Protein AF-A0A0F9P829-F1 (afdb_monomer)

pLDDT: mean 70.73, std 17.21, range [43.25, 95.19]

Organism: NCBI:txid412755

Solvent-accessible surface area (backbone atoms only — not comparable to full-atom values): 8253 Å² total; per-residue (Å²): 113,81,84,76,52,71,67,59,42,46,52,49,32,62,75,66,71,47,85,61,56,57,68,62,53,50,50,56,29,62,72,26,87,63,61,45,36,56,95,87,38,72,56,77,49,68,72,59,50,51,50,52,48,27,55,50,34,58,74,67,60,76,56,36,52,8,77,86,79,63,42,79,18,83,51,86,52,62,50,100,85,63,55,72,53,33,29,20,81,93,62,53,82,74,76,76,76,82,68,53,74,79,57,53,73,75,68,60,71,95,77,73,80,67,75,70,60,56,60,57,55,52,52,51,50,54,56,49,63,64,71,77,111

Sequence (133 aa):
MQPPTLDQLEAYIKLRNLSVNPRKFLMHYEDSEPPWTNNGKPVKNWKLTAQSWHYNNMSRADTHICSMCKNYGVYVYKDATGQAYWRCVDHKLKHKTFVSKETADKALPKTIKLHKVNKNNERNRQLNALKEK

Foldseek 3Di:
DDDDDLVRQVVLCVVVVALDDSVVLQCVQCPDVVHCDDPNHHDPDVSVVSVVVRVCCVVVVVFAQAPPPRRTADDWDADPVRDTGTHHPVPPPDPPPPDDPVRVVVPDDPPPPPPPVVVVVVVVVVVVVVVVD

Nearest PDB structures (foldseek):
  8s9u-assembly1_C  TM=4.232E-01  e=1.406E+00  Synechocystis sp. PCC 6803
  7o4l-assembly1_4  TM=3.544E-01  e=8.075E+00  Saccharomyces cerevisiae S288C
  8byq-assembly1_X  TM=1.704E-01  e=5.395E+00  Homo sapiens

Structure (mmCIF, N/CA/C/O backbone):
data_AF-A0A0F9P829-F1
#
_entry.id   AF-A0A0F9P829-F1
#
loop_
_atom_site.group_PDB
_atom_site.id
_atom_site.type_symbol
_atom_site.label_atom_id
_atom_site.label_alt_id
_atom_site.label_comp_id
_atom_site.label_asym_id
_atom_site.label_entity_id
_atom_site.label_seq_id
_atom_site.pdbx_PDB_ins_code
_atom_site.Cartn_x
_atom_site.Cartn_y
_atom_site.Cartn_z
_atom_site.occupancy
_atom_site.B_iso_or_equiv
_atom_site.auth_seq_id
_atom_site.auth_comp_id
_atom_site.auth_asym_id
_atom_site.auth_atom_id
_atom_site.pdbx_PDB_model_num
ATOM 1 N N . MET A 1 1 ? -13.684 -1.826 14.203 1.00 81.50 1 MET A N 1
ATOM 2 C CA . MET A 1 1 ? -13.514 -2.142 12.767 1.00 81.50 1 MET A CA 1
ATOM 3 C C . MET A 1 1 ? -13.059 -3.588 12.686 1.00 81.50 1 MET A C 1
ATOM 5 O O . MET A 1 1 ? -12.268 -3.970 13.535 1.00 81.50 1 MET A O 1
ATOM 9 N N . GLN A 1 2 ? -13.593 -4.382 11.754 1.00 86.62 2 GLN A N 1
ATOM 10 C CA . GLN A 1 2 ? -13.181 -5.778 11.579 1.00 86.62 2 GLN A CA 1
ATOM 11 C C . GLN A 1 2 ? -12.079 -5.873 10.508 1.00 86.62 2 GLN A C 1
ATOM 13 O O . GLN A 1 2 ? -12.305 -5.381 9.394 1.00 86.62 2 GLN A O 1
ATOM 18 N N . PRO A 1 3 ? -10.922 -6.484 10.823 1.00 90.62 3 PRO A N 1
ATOM 19 C CA . PRO A 1 3 ? -9.891 -6.812 9.841 1.00 90.62 3 PRO A CA 1
ATOM 20 C C . PRO A 1 3 ? -10.468 -7.569 8.630 1.00 90.62 3 PRO A C 1
ATOM 22 O O . PRO A 1 3 ? -11.313 -8.446 8.821 1.00 90.62 3 PRO A O 1
ATOM 25 N N . PRO A 1 4 ? -10.057 -7.251 7.390 1.00 94.38 4 PRO A N 1
ATOM 26 C CA . PRO A 1 4 ? -10.418 -8.041 6.225 1.00 94.38 4 PRO A CA 1
ATOM 27 C C . PRO A 1 4 ? -9.720 -9.398 6.241 1.00 94.38 4 PRO A C 1
ATOM 29 O O . PRO A 1 4 ? -8.588 -9.521 6.704 1.00 94.38 4 PRO A O 1
ATOM 32 N N . THR A 1 5 ? -10.355 -10.397 5.637 1.00 94.75 5 THR A N 1
ATOM 33 C CA . THR A 1 5 ? -9.645 -11.620 5.245 1.00 94.75 5 THR A CA 1
ATOM 34 C C . THR A 1 5 ? -8.782 -11.373 4.006 1.00 94.75 5 THR A C 1
ATOM 36 O O . THR A 1 5 ? -8.988 -10.402 3.268 1.00 94.75 5 THR A O 1
ATOM 39 N N . LEU A 1 6 ? -7.834 -12.278 3.741 1.00 93.50 6 LEU A N 1
ATOM 40 C CA . LEU A 1 6 ? -7.008 -12.231 2.532 1.00 93.50 6 LEU A CA 1
ATOM 41 C C . LEU A 1 6 ? -7.869 -12.173 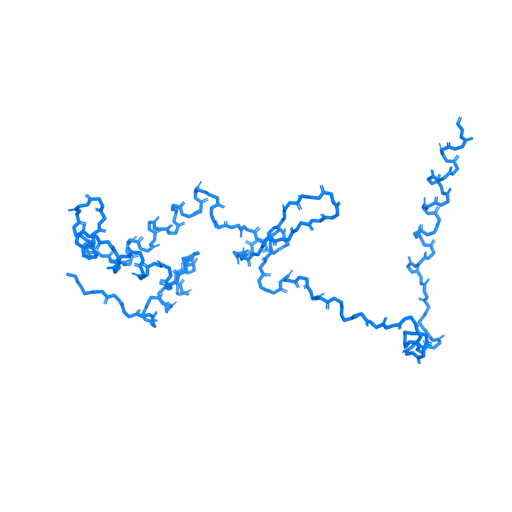1.261 1.00 93.50 6 LEU A C 1
ATOM 43 O O . LEU A 1 6 ? -7.667 -11.284 0.437 1.00 93.50 6 LEU A O 1
ATOM 47 N N . ASP A 1 7 ? -8.886 -13.031 1.161 1.00 93.31 7 ASP A N 1
ATOM 48 C CA . ASP A 1 7 ? -9.785 -13.093 0.002 1.00 93.31 7 ASP A CA 1
ATOM 49 C C . ASP A 1 7 ? -10.579 -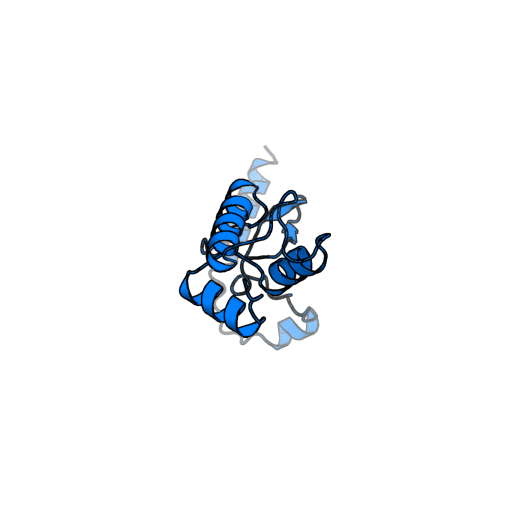11.792 -0.192 1.00 93.31 7 ASP A C 1
ATOM 51 O O . ASP A 1 7 ? -10.727 -11.294 -1.311 1.00 93.31 7 ASP A O 1
ATOM 55 N N . GLN A 1 8 ? -11.072 -11.196 0.901 1.00 93.50 8 GLN A N 1
ATOM 56 C CA . GLN A 1 8 ? -11.794 -9.921 0.851 1.00 93.50 8 GLN A CA 1
ATOM 57 C C . GLN A 1 8 ? -10.891 -8.782 0.374 1.00 93.50 8 GLN A C 1
ATOM 59 O O . GLN A 1 8 ? -11.326 -7.918 -0.397 1.00 93.50 8 GLN A O 1
ATOM 64 N N . LEU A 1 9 ? -9.641 -8.773 0.835 1.00 93.50 9 LEU A N 1
ATOM 65 C CA . LEU A 1 9 ? -8.660 -7.775 0.444 1.00 93.50 9 LEU A CA 1
ATOM 66 C C . LEU A 1 9 ? -8.239 -7.956 -1.022 1.00 93.50 9 LEU A C 1
ATOM 68 O O . LEU A 1 9 ? -8.206 -6.973 -1.760 1.00 93.50 9 LEU A O 1
ATOM 72 N N . GLU A 1 10 ? -7.999 -9.190 -1.468 1.00 88.75 10 GLU A N 1
ATOM 73 C CA . GLU A 1 10 ? -7.689 -9.531 -2.863 1.00 88.75 10 GLU A CA 1
ATOM 74 C C . GLU A 1 10 ? -8.810 -9.114 -3.819 1.00 88.75 10 GLU A C 1
ATOM 76 O O . GLU A 1 10 ? -8.560 -8.419 -4.812 1.00 88.75 10 GLU A O 1
ATOM 81 N N . ALA A 1 11 ? -10.057 -9.461 -3.489 1.00 88.50 11 ALA A N 1
ATOM 82 C CA . ALA A 1 11 ? -11.223 -9.066 -4.271 1.00 88.50 11 ALA A CA 1
ATOM 83 C C . ALA A 1 11 ? -11.353 -7.539 -4.357 1.00 88.50 11 ALA A C 1
ATOM 85 O O . ALA A 1 11 ? -11.602 -6.994 -5.435 1.00 88.50 11 ALA A O 1
ATOM 86 N N . TYR A 1 12 ? -11.141 -6.830 -3.245 1.00 91.38 12 TYR A N 1
ATOM 87 C CA . TYR A 1 12 ? -11.223 -5.372 -3.211 1.00 91.38 12 TYR A CA 1
ATOM 88 C C . TYR A 1 12 ? -10.101 -4.694 -4.009 1.00 91.38 12 TYR A C 1
ATOM 90 O O . TYR A 1 12 ? -10.371 -3.761 -4.769 1.00 91.38 12 TYR A O 1
ATOM 98 N N . ILE A 1 13 ? -8.863 -5.177 -3.878 1.00 85.69 13 ILE A N 1
ATOM 99 C CA . ILE A 1 13 ? -7.700 -4.684 -4.627 1.00 85.69 13 ILE A CA 1
ATOM 100 C C . ILE A 1 13 ? -7.925 -4.859 -6.128 1.00 85.69 13 ILE A C 1
ATOM 102 O O . ILE A 1 13 ? -7.721 -3.907 -6.881 1.00 85.69 13 ILE A O 1
ATOM 106 N N . LYS A 1 14 ? -8.414 -6.030 -6.557 1.00 82.12 14 LYS A N 1
ATOM 107 C CA . LYS A 1 14 ? -8.734 -6.301 -7.964 1.00 82.12 14 LYS A CA 1
ATOM 108 C C . LYS A 1 14 ? -9.871 -5.414 -8.470 1.00 82.12 14 LYS A C 1
ATOM 110 O O . LYS A 1 14 ? -9.739 -4.808 -9.528 1.00 82.12 14 LYS A O 1
ATOM 115 N N . LEU A 1 15 ? -10.957 -5.290 -7.703 1.00 83.81 15 LEU A N 1
ATOM 116 C CA . LEU A 1 15 ? -12.117 -4.462 -8.054 1.00 83.81 15 LEU A CA 1
ATOM 117 C C . LEU A 1 15 ? -11.746 -2.984 -8.236 1.00 83.81 15 LEU A C 1
ATOM 119 O O . LEU A 1 15 ? -12.299 -2.305 -9.096 1.00 83.81 15 LEU A O 1
ATOM 123 N N . ARG A 1 16 ? -10.839 -2.473 -7.399 1.00 79.88 16 ARG A N 1
ATOM 124 C CA . ARG A 1 16 ? -10.405 -1.069 -7.406 1.00 79.88 16 ARG A CA 1
ATOM 125 C C . ARG A 1 16 ? -9.108 -0.828 -8.180 1.00 79.88 16 ARG A C 1
ATOM 127 O O . ARG A 1 16 ? -8.635 0.303 -8.187 1.00 79.88 16 ARG A O 1
ATOM 134 N N . ASN A 1 17 ? -8.557 -1.863 -8.816 1.00 80.12 17 ASN A N 1
ATOM 135 C CA . ASN A 1 17 ? -7.289 -1.832 -9.544 1.00 80.12 17 ASN A CA 1
ATOM 136 C C . ASN A 1 17 ? -6.134 -1.200 -8.734 1.00 80.12 17 ASN A C 1
ATOM 138 O O . ASN A 1 17 ? -5.396 -0.349 -9.229 1.00 80.12 17 ASN A O 1
ATOM 142 N N . LEU A 1 18 ? -6.005 -1.583 -7.461 1.00 81.00 18 LEU A N 1
ATOM 143 C CA . LEU A 1 18 ? -4.976 -1.045 -6.568 1.00 81.00 18 LEU A CA 1
ATOM 144 C C . LEU A 1 18 ? -3.651 -1.799 -6.746 1.00 81.00 18 LEU A C 1
ATOM 146 O O . LEU A 1 18 ? -3.625 -3.012 -6.923 1.00 81.00 18 LEU A O 1
ATOM 150 N N . SER A 1 19 ? -2.527 -1.097 -6.602 1.00 78.75 19 SER A N 1
ATOM 151 C CA . SER A 1 19 ? -1.173 -1.678 -6.674 1.00 78.75 19 SER A CA 1
ATOM 152 C C . SER A 1 19 ? -0.674 -2.281 -5.345 1.00 78.75 19 SER A C 1
ATOM 154 O O . SER A 1 19 ? 0.528 -2.421 -5.113 1.00 78.75 19 SER A O 1
ATOM 156 N N . VAL A 1 20 ? -1.590 -2.615 -4.434 1.00 83.00 20 VAL A N 1
ATOM 157 C CA . VAL A 1 20 ? -1.276 -3.107 -3.084 1.00 83.00 20 VAL A CA 1
ATOM 158 C C . VAL A 1 20 ? -1.023 -4.613 -3.120 1.00 83.00 20 VAL A C 1
ATOM 160 O O . VAL A 1 20 ? -1.786 -5.361 -3.723 1.00 83.00 20 VAL A O 1
ATOM 163 N N . ASN A 1 21 ? 0.029 -5.080 -2.441 1.00 85.12 21 ASN A N 1
ATOM 164 C CA . ASN A 1 21 ? 0.202 -6.508 -2.179 1.00 85.12 21 ASN A CA 1
ATOM 165 C C . ASN A 1 21 ? -0.631 -6.890 -0.936 1.00 85.12 21 ASN A C 1
ATOM 167 O O . ASN A 1 21 ? -0.324 -6.395 0.151 1.00 85.12 21 ASN A O 1
ATOM 171 N N . PRO A 1 22 ? -1.648 -7.761 -1.067 1.00 86.81 22 PRO A N 1
ATOM 172 C CA . PRO A 1 22 ? -2.600 -8.053 0.006 1.00 86.81 22 PRO A CA 1
ATOM 173 C C . PRO A 1 22 ? -1.934 -8.687 1.233 1.00 86.81 22 PRO A C 1
ATOM 175 O O . PRO A 1 22 ? -2.219 -8.291 2.359 1.00 86.81 22 PRO A O 1
ATOM 178 N N . ARG A 1 23 ? -0.985 -9.609 1.026 1.00 88.44 23 ARG A N 1
ATOM 179 C CA . ARG A 1 23 ? -0.258 -10.273 2.120 1.00 88.44 23 ARG A CA 1
ATOM 180 C C . ARG A 1 23 ? 0.615 -9.293 2.893 1.00 88.44 23 ARG A C 1
ATOM 182 O O . ARG A 1 23 ? 0.585 -9.291 4.114 1.00 88.44 23 ARG A O 1
ATOM 189 N N . LYS A 1 24 ? 1.359 -8.433 2.185 1.00 88.12 24 LYS A N 1
ATOM 190 C CA . LYS A 1 24 ? 2.194 -7.405 2.832 1.00 88.12 24 LYS A CA 1
ATOM 191 C C . LYS A 1 24 ? 1.356 -6.393 3.607 1.00 88.12 24 LYS A C 1
ATOM 193 O O . LYS A 1 24 ? 1.773 -5.960 4.671 1.00 88.12 24 LYS A O 1
ATOM 198 N N . PHE A 1 25 ? 0.202 -6.015 3.060 1.00 91.94 25 PHE A N 1
ATOM 199 C CA . PHE A 1 25 ? -0.713 -5.092 3.719 1.00 91.94 25 PHE A CA 1
ATOM 200 C C . PHE A 1 25 ? -1.261 -5.684 5.022 1.00 91.94 25 PHE A C 1
ATOM 202 O O . PHE A 1 25 ? -1.205 -5.010 6.044 1.00 91.94 25 PHE A O 1
ATOM 209 N N . LEU A 1 26 ? -1.754 -6.929 4.996 1.00 93.81 26 LEU A N 1
ATOM 210 C CA . LEU A 1 26 ? -2.256 -7.607 6.197 1.00 93.81 26 LEU A CA 1
ATOM 211 C C . LEU A 1 26 ? -1.168 -7.736 7.256 1.00 93.81 26 LEU A C 1
ATOM 213 O O . LEU A 1 26 ? -1.340 -7.215 8.350 1.00 93.81 26 LEU A O 1
ATOM 217 N N . MET A 1 27 ? -0.024 -8.311 6.881 1.00 91.94 27 MET A N 1
ATOM 218 C CA . MET A 1 27 ? 1.104 -8.523 7.786 1.00 91.94 27 MET A CA 1
ATOM 219 C C . MET A 1 27 ? 1.558 -7.213 8.444 1.00 91.94 27 MET A C 1
ATOM 221 O O . MET A 1 27 ? 1.737 -7.164 9.648 1.00 91.94 27 MET A O 1
ATOM 225 N N . HIS A 1 28 ? 1.638 -6.105 7.696 1.00 92.38 28 HIS A N 1
ATOM 226 C CA . HIS A 1 28 ? 2.012 -4.808 8.269 1.00 92.38 28 HIS A CA 1
ATOM 227 C C . HIS A 1 28 ? 1.066 -4.319 9.377 1.00 92.38 28 HIS A C 1
ATOM 229 O O . HIS A 1 28 ? 1.525 -3.724 10.349 1.00 92.38 28 HIS A O 1
ATOM 235 N N . TYR A 1 29 ? -0.246 -4.509 9.216 1.00 93.00 29 TYR A N 1
ATOM 236 C CA . TYR A 1 29 ? -1.226 -4.080 10.218 1.00 93.00 29 TYR A CA 1
ATOM 237 C C . TYR A 1 29 ? -1.445 -5.124 11.315 1.00 93.00 29 TYR A C 1
ATOM 239 O O . TYR A 1 29 ? -1.850 -4.763 12.416 1.00 93.00 29 TYR A O 1
ATOM 247 N N . GLU A 1 30 ? -1.170 -6.397 11.057 1.00 94.31 30 GLU A N 1
ATOM 248 C CA . GLU A 1 30 ? -1.147 -7.439 12.088 1.00 94.31 30 GLU A CA 1
ATOM 249 C C . GLU A 1 30 ? 0.067 -7.275 13.011 1.00 94.31 30 GLU A C 1
ATOM 251 O O . GLU A 1 30 ? -0.094 -7.365 14.224 1.00 94.31 30 GLU A O 1
ATOM 256 N N . ASP A 1 31 ? 1.228 -6.919 12.452 1.00 93.31 31 ASP A N 1
ATOM 257 C CA . ASP A 1 31 ? 2.487 -6.714 13.183 1.00 93.31 31 ASP A CA 1
ATOM 258 C C . ASP A 1 31 ? 2.598 -5.325 13.850 1.00 93.31 31 ASP A C 1
ATOM 260 O O . ASP A 1 31 ? 3.565 -5.046 14.559 1.00 93.31 31 ASP A O 1
ATOM 264 N N . SER A 1 32 ? 1.650 -4.411 13.606 1.00 90.25 32 SER A N 1
ATOM 265 C CA . SER A 1 32 ? 1.635 -3.101 14.276 1.00 90.25 32 SER A CA 1
ATOM 266 C C . SER A 1 32 ? 1.309 -3.246 15.768 1.00 90.25 32 SER A C 1
ATOM 268 O O . SER A 1 32 ? 0.505 -4.094 16.132 1.00 90.25 32 SER A O 1
ATOM 270 N N . GLU A 1 33 ? 1.871 -2.386 16.624 1.00 89.38 33 GLU A N 1
ATOM 271 C CA . GLU A 1 33 ? 1.606 -2.393 18.069 1.00 89.38 33 GLU A CA 1
ATOM 272 C C . GLU A 1 33 ? 0.884 -1.096 18.496 1.00 89.38 33 GLU A C 1
ATOM 274 O O . GLU A 1 33 ? 1.487 -0.016 18.439 1.00 89.38 33 GLU A O 1
ATOM 279 N N . PRO A 1 34 ? -0.394 -1.157 18.923 1.00 89.94 34 PRO A N 1
ATOM 280 C CA . PRO A 1 34 ? -1.266 -2.336 18.928 1.00 89.94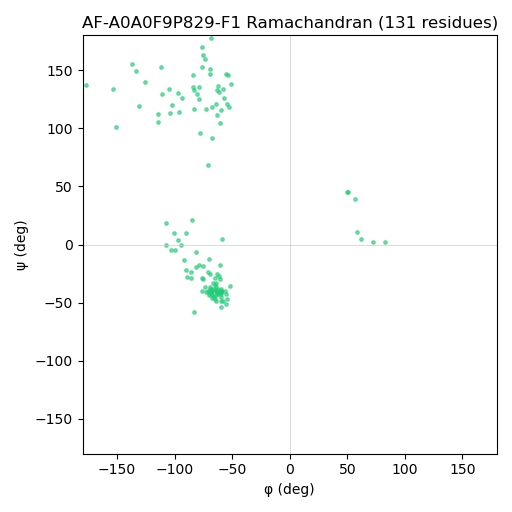 34 PRO A CA 1
ATOM 281 C C . PRO A 1 34 ? -1.757 -2.703 17.509 1.00 89.94 34 PRO A C 1
ATOM 283 O O . PRO A 1 34 ? -1.769 -1.830 16.632 1.00 89.94 34 PRO A O 1
ATOM 286 N N . PRO A 1 35 ? -2.210 -3.949 17.264 1.00 93.12 35 PRO A N 1
ATOM 287 C CA . PRO A 1 35 ? -2.630 -4.387 15.935 1.00 93.12 35 PRO A CA 1
ATOM 288 C C . PRO A 1 35 ? -3.702 -3.494 15.322 1.00 93.12 35 PRO A C 1
ATOM 290 O O . PRO A 1 35 ? -4.574 -2.952 16.008 1.00 93.12 35 PRO A O 1
ATOM 293 N N . TRP A 1 36 ? -3.659 -3.365 14.000 1.00 93.12 36 TRP A N 1
ATOM 294 C CA . TRP A 1 36 ? -4.555 -2.515 13.225 1.00 93.12 36 TRP A CA 1
ATOM 295 C C . TRP A 1 36 ? -4.531 -1.051 13.669 1.00 93.12 36 TRP A C 1
ATOM 297 O O . TRP A 1 36 ? -5.561 -0.362 13.652 1.00 93.12 36 TRP A O 1
ATOM 307 N N . THR A 1 37 ? -3.343 -0.544 14.006 1.00 91.81 37 THR A N 1
ATOM 308 C CA . THR A 1 37 ? -3.115 0.888 14.208 1.00 91.81 37 THR A CA 1
ATOM 309 C C . THR A 1 37 ? -2.212 1.492 13.143 1.00 91.81 37 THR A C 1
ATOM 311 O O . THR A 1 37 ? -1.396 0.838 12.503 1.00 91.81 37 THR A O 1
ATOM 314 N N . ASN A 1 38 ? -2.399 2.788 12.916 1.00 86.44 38 ASN A N 1
ATOM 315 C CA . ASN A 1 38 ? -1.537 3.609 12.082 1.00 86.44 38 ASN A CA 1
ATOM 316 C C . ASN A 1 38 ? -1.184 4.873 12.869 1.00 86.44 38 ASN A C 1
ATOM 318 O O . ASN A 1 38 ? -2.083 5.628 13.248 1.00 86.44 38 ASN A O 1
ATOM 3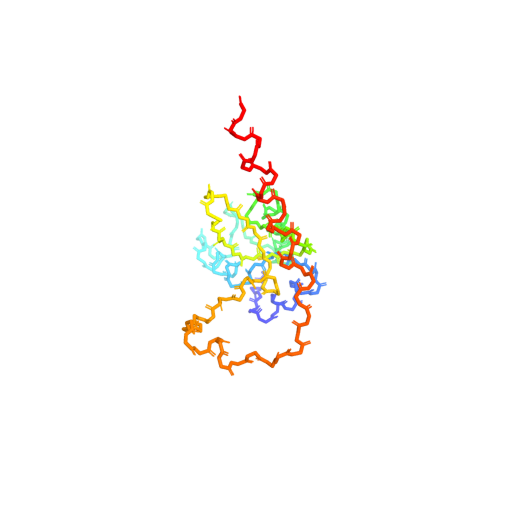22 N N . ASN A 1 39 ? 0.106 5.098 13.132 1.00 86.06 39 ASN A N 1
ATOM 323 C CA . ASN A 1 39 ? 0.601 6.220 13.941 1.00 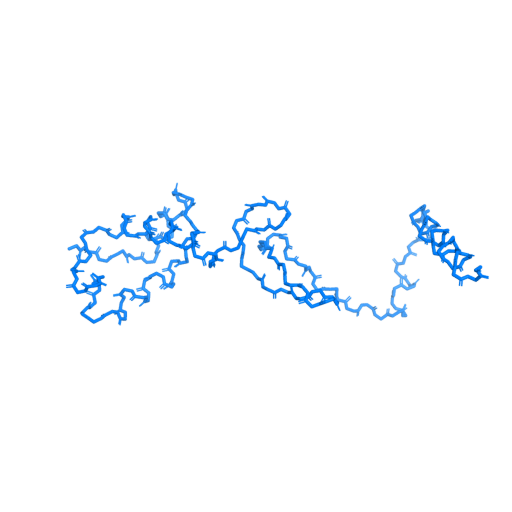86.06 39 ASN A CA 1
ATOM 324 C C . ASN A 1 39 ? -0.123 6.343 15.297 1.00 86.06 39 ASN A C 1
ATOM 326 O O . ASN A 1 39 ? -0.585 7.422 15.673 1.00 86.06 39 ASN A O 1
ATOM 330 N N . GLY A 1 40 ? -0.308 5.214 15.988 1.00 87.19 40 GLY A N 1
ATOM 331 C CA . GLY A 1 40 ? -0.993 5.149 17.284 1.00 87.19 40 GLY A CA 1
ATOM 332 C C . GLY A 1 40 ? -2.513 5.350 17.230 1.00 87.19 40 GLY A C 1
ATOM 333 O O . GLY A 1 40 ? -3.166 5.347 18.270 1.00 87.19 40 GLY A O 1
ATOM 334 N N . LYS A 1 41 ? -3.111 5.519 16.041 1.00 91.00 41 LYS A N 1
ATOM 335 C CA . LYS A 1 41 ? -4.566 5.639 15.873 1.00 91.00 41 LYS A CA 1
ATOM 336 C C . LYS A 1 41 ? -5.156 4.342 15.310 1.00 91.00 41 LYS A C 1
ATOM 338 O O . LYS A 1 41 ? -4.643 3.846 14.306 1.00 91.00 41 LYS A O 1
ATOM 343 N N . PRO A 1 42 ? -6.264 3.825 15.873 1.00 92.81 42 PRO A N 1
ATOM 344 C CA . PRO A 1 42 ? -6.957 2.666 15.319 1.00 92.81 42 PRO A CA 1
ATOM 345 C C . PRO A 1 42 ? -7.406 2.905 13.882 1.00 92.81 42 PRO A C 1
ATOM 347 O O . PRO A 1 42 ? -8.012 3.937 13.559 1.00 92.81 42 PRO A O 1
ATOM 350 N N . VAL A 1 43 ? -7.152 1.929 13.015 1.00 94.19 43 VAL A N 1
ATOM 351 C CA . VAL A 1 43 ? -7.643 1.965 11.643 1.00 94.19 43 VAL A CA 1
ATOM 352 C C . VAL A 1 43 ? -9.168 1.824 11.668 1.00 94.19 43 VAL A C 1
ATOM 354 O O . VAL A 1 43 ? -9.727 0.825 12.113 1.00 94.19 43 VAL A O 1
ATOM 357 N N . LYS A 1 44 ? -9.878 2.846 11.178 1.00 93.00 44 LYS A N 1
ATOM 358 C CA . LYS A 1 44 ? -11.353 2.858 11.161 1.00 93.00 44 LYS A CA 1
ATOM 359 C C . LYS A 1 44 ? -11.947 2.175 9.931 1.00 93.00 44 LYS A C 1
ATOM 361 O O . LYS A 1 44 ? -13.054 1.652 10.000 1.00 93.00 44 LYS A O 1
ATOM 366 N N . ASN A 1 45 ? -11.227 2.193 8.809 1.00 94.31 45 ASN A N 1
ATOM 367 C CA . ASN A 1 45 ? -11.696 1.660 7.535 1.00 94.31 45 ASN A CA 1
ATOM 368 C C . ASN A 1 45 ? -10.519 1.159 6.689 1.00 94.31 45 ASN A C 1
ATOM 370 O O . ASN A 1 45 ? -9.849 1.946 6.019 1.00 94.31 45 ASN A O 1
ATOM 374 N N . TRP A 1 46 ? -10.314 -0.159 6.674 1.00 94.50 46 TRP A N 1
ATOM 375 C CA . TRP A 1 46 ? -9.221 -0.786 5.931 1.00 94.50 46 TRP A CA 1
ATOM 376 C C . TRP A 1 46 ? -9.302 -0.539 4.415 1.00 94.50 46 TRP A C 1
ATOM 378 O O . TRP A 1 46 ? -8.267 -0.490 3.758 1.00 94.50 46 TRP A O 1
ATOM 388 N N . LYS A 1 47 ? -10.500 -0.322 3.846 1.00 95.19 47 LYS A N 1
ATOM 389 C CA . LYS A 1 47 ? -10.683 -0.053 2.407 1.00 95.19 47 LYS A CA 1
ATOM 390 C C . LYS A 1 47 ? -10.112 1.301 2.002 1.00 95.19 47 LYS A C 1
ATOM 392 O O . LYS A 1 47 ? -9.511 1.412 0.933 1.00 95.19 47 LYS A O 1
ATOM 397 N N . LEU A 1 48 ? -10.311 2.320 2.842 1.00 94.00 48 LEU A N 1
ATOM 398 C CA . LEU A 1 48 ? -9.708 3.643 2.651 1.00 94.00 48 LEU A CA 1
ATOM 399 C C . LEU A 1 48 ? -8.205 3.578 2.902 1.00 94.00 48 LE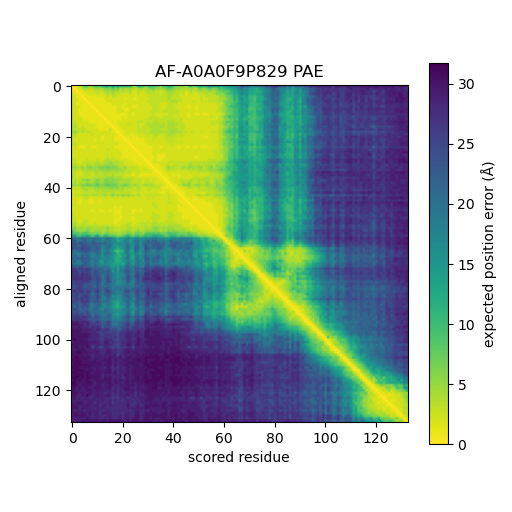U A C 1
ATOM 401 O O . LEU A 1 48 ? -7.429 4.101 2.112 1.00 94.00 48 LEU A O 1
ATOM 405 N N . THR A 1 49 ? -7.788 2.855 3.939 1.00 94.19 49 THR A N 1
ATOM 406 C CA . THR A 1 49 ? -6.371 2.641 4.235 1.00 94.19 49 THR A CA 1
ATOM 407 C C . THR A 1 49 ? -5.637 1.947 3.088 1.00 94.19 49 THR A C 1
ATOM 409 O O . THR A 1 49 ? -4.549 2.383 2.731 1.00 94.19 49 THR A O 1
ATOM 412 N N . ALA A 1 50 ? -6.238 0.944 2.442 1.00 92.44 50 ALA A N 1
ATOM 413 C CA . ALA A 1 50 ? -5.679 0.292 1.256 1.00 92.44 50 ALA A CA 1
ATOM 414 C C . ALA A 1 50 ? -5.554 1.253 0.058 1.00 92.44 50 ALA A C 1
ATOM 416 O O . ALA A 1 50 ? -4.572 1.194 -0.678 1.00 92.44 50 ALA A O 1
ATOM 417 N N . GLN A 1 51 ? -6.500 2.181 -0.123 1.00 89.81 51 GLN A N 1
ATOM 418 C CA . GLN A 1 51 ? -6.371 3.232 -1.139 1.00 89.81 51 GLN A CA 1
ATOM 419 C C . GLN A 1 51 ? -5.242 4.211 -0.796 1.00 89.81 51 GLN A C 1
ATOM 421 O O . GLN A 1 51 ? -4.413 4.506 -1.651 1.00 89.81 51 GLN A O 1
ATOM 426 N N . SER A 1 52 ? -5.151 4.682 0.450 1.00 90.00 52 SER A N 1
ATOM 427 C CA . SER A 1 52 ? -4.040 5.540 0.883 1.00 90.00 52 SER A CA 1
ATOM 428 C C . SER A 1 52 ? -2.691 4.837 0.730 1.00 90.00 52 SER A C 1
ATOM 430 O O . SER A 1 52 ? -1.731 5.449 0.268 1.00 90.00 52 SER A O 1
ATOM 432 N N . TRP A 1 53 ? -2.626 3.543 1.051 1.00 89.50 53 TRP A N 1
ATOM 433 C CA . TRP A 1 53 ? -1.448 2.710 0.830 1.00 89.50 53 TRP A CA 1
ATOM 434 C C . TRP A 1 53 ? -1.053 2.692 -0.643 1.00 89.50 53 TRP A C 1
ATOM 436 O O . TRP A 1 53 ? 0.107 2.920 -0.974 1.00 89.50 53 TRP A O 1
ATOM 446 N N . HIS A 1 54 ? -2.017 2.462 -1.536 1.00 84.75 54 HIS A N 1
ATOM 447 C CA . HIS A 1 54 ? -1.795 2.505 -2.976 1.00 84.75 54 HIS A CA 1
ATOM 448 C C . HIS A 1 54 ? -1.194 3.846 -3.424 1.00 84.75 54 HIS A C 1
ATOM 450 O O . HIS A 1 54 ? -0.150 3.852 -4.073 1.00 84.75 54 HIS A O 1
ATOM 456 N N . TYR A 1 55 ? -1.792 4.974 -3.031 1.00 80.62 55 TYR A N 1
ATOM 457 C CA . TYR A 1 55 ? -1.280 6.300 -3.395 1.00 80.62 55 TYR A CA 1
ATOM 458 C C . TYR A 1 55 ? 0.123 6.570 -2.835 1.00 80.62 55 TYR A C 1
ATOM 460 O O . TYR A 1 55 ? 0.965 7.123 -3.541 1.00 80.62 55 TYR A O 1
ATOM 468 N N . ASN A 1 56 ? 0.409 6.120 -1.612 1.00 79.75 56 ASN A N 1
ATOM 469 C CA . ASN A 1 56 ? 1.739 6.230 -1.012 1.00 79.75 56 ASN A CA 1
ATOM 470 C C . ASN A 1 56 ? 2.776 5.351 -1.729 1.00 79.75 56 ASN A C 1
ATOM 472 O O . ASN A 1 56 ? 3.894 5.797 -1.967 1.00 79.75 56 ASN A O 1
ATOM 476 N N . ASN A 1 57 ? 2.410 4.131 -2.127 1.00 76.06 57 ASN A N 1
ATOM 477 C CA . ASN A 1 57 ? 3.273 3.252 -2.920 1.00 76.06 57 ASN A CA 1
ATOM 478 C C . ASN A 1 57 ? 3.574 3.834 -4.310 1.00 76.06 57 ASN A C 1
ATOM 480 O O . ASN A 1 57 ? 4.659 3.613 -4.851 1.00 76.06 57 ASN A O 1
ATOM 484 N N . MET A 1 58 ? 2.622 4.563 -4.903 1.00 66.38 58 MET A N 1
ATOM 485 C CA . MET A 1 58 ? 2.832 5.249 -6.179 1.00 66.38 58 MET A CA 1
ATOM 486 C C . MET A 1 58 ? 3.742 6.472 -6.035 1.00 66.38 58 MET A C 1
ATOM 488 O O . MET A 1 58 ? 4.604 6.684 -6.885 1.00 66.38 58 MET A O 1
ATOM 492 N N . SER A 1 59 ? 3.582 7.267 -4.972 1.00 64.50 59 SER A N 1
ATOM 493 C CA . SER A 1 59 ? 4.386 8.479 -4.760 1.00 64.50 59 SER A CA 1
ATOM 494 C C . SER A 1 59 ? 5.815 8.184 -4.300 1.00 64.50 59 SER A C 1
ATOM 496 O O . SER A 1 59 ? 6.728 8.937 -4.625 1.00 64.50 59 SER A O 1
ATOM 498 N N . ARG A 1 60 ? 6.029 7.072 -3.585 1.00 60.91 60 ARG A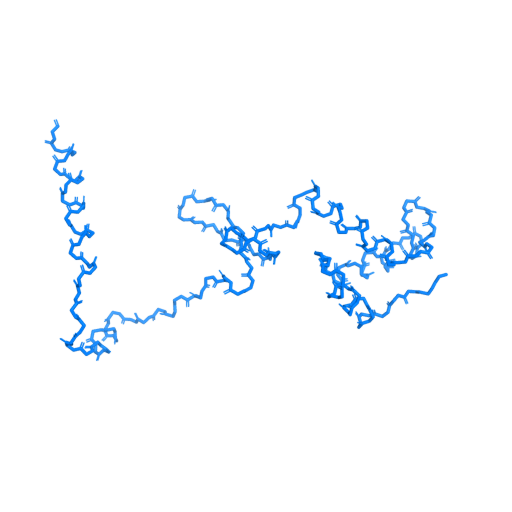 N 1
ATOM 499 C CA . ARG A 1 60 ? 7.338 6.668 -3.042 1.00 60.91 60 ARG A CA 1
ATOM 500 C C . ARG A 1 60 ? 8.174 5.794 -3.984 1.00 60.91 60 ARG A C 1
ATOM 502 O O . ARG A 1 60 ? 9.198 5.275 -3.567 1.00 60.91 60 ARG A O 1
ATOM 509 N N . ALA A 1 61 ? 7.760 5.640 -5.245 1.00 54.50 61 ALA A N 1
ATOM 510 C CA . ALA A 1 61 ? 8.419 4.814 -6.265 1.00 54.50 61 ALA A CA 1
ATOM 511 C C . ALA A 1 61 ? 8.510 3.299 -5.964 1.00 54.50 61 ALA A C 1
ATOM 513 O O . ALA A 1 61 ? 9.050 2.567 -6.786 1.00 54.50 61 ALA A O 1
ATOM 514 N N . ASP A 1 62 ? 7.914 2.805 -4.872 1.00 54.66 62 ASP A N 1
ATOM 515 C CA . ASP A 1 62 ? 7.942 1.387 -4.463 1.00 54.66 62 ASP A CA 1
ATOM 516 C C . ASP A 1 62 ? 7.119 0.452 -5.369 1.00 54.66 62 ASP A C 1
ATOM 518 O O . ASP A 1 62 ? 7.237 -0.775 -5.295 1.00 54.66 62 ASP A O 1
ATOM 522 N N . THR A 1 63 ? 6.275 1.004 -6.248 1.00 57.72 63 THR A N 1
ATOM 523 C CA . THR A 1 63 ? 5.587 0.225 -7.287 1.00 57.72 63 THR A CA 1
ATOM 524 C C . THR A 1 63 ? 6.052 0.645 -8.658 1.00 57.72 63 THR A C 1
ATOM 526 O O . THR A 1 63 ? 5.675 1.686 -9.190 1.00 57.72 63 THR A O 1
ATOM 529 N N . HIS A 1 64 ? 6.870 -0.206 -9.254 1.00 63.97 64 HIS A N 1
ATOM 530 C CA . HIS A 1 64 ? 7.433 0.099 -10.540 1.00 63.97 64 HIS A CA 1
ATOM 531 C C . HIS A 1 64 ? 6.487 -0.253 -11.680 1.00 63.97 64 HIS A C 1
ATOM 533 O O . HIS A 1 64 ? 5.879 -1.325 -11.750 1.00 63.97 64 HIS A O 1
ATOM 539 N N . ILE A 1 65 ? 6.370 0.705 -12.588 1.00 64.38 65 ILE A N 1
ATOM 540 C CA . ILE A 1 65 ? 5.565 0.600 -13.792 1.00 64.38 65 ILE A CA 1
ATOM 541 C C . ILE A 1 65 ? 6.367 -0.194 -14.820 1.00 64.38 65 ILE A C 1
ATOM 543 O O . ILE A 1 65 ? 7.529 0.118 -15.094 1.00 64.38 65 ILE A O 1
ATOM 547 N N . CYS A 1 66 ? 5.752 -1.218 -15.410 1.00 69.50 66 CYS A N 1
ATOM 548 C CA . CYS A 1 66 ? 6.380 -1.976 -16.478 1.00 69.50 66 CYS A CA 1
ATOM 549 C C . CYS A 1 66 ? 6.757 -1.041 -17.629 1.00 69.50 66 CYS A C 1
ATOM 551 O O . CYS A 1 66 ? 5.902 -0.348 -18.182 1.00 69.50 66 CYS A O 1
ATOM 553 N N . SER A 1 67 ? 8.022 -1.067 -18.049 1.00 66.62 67 SER A N 1
ATOM 554 C CA . SER A 1 67 ? 8.488 -0.206 -19.141 1.00 66.62 67 SER A CA 1
ATOM 555 C C . SER A 1 67 ? 7.752 -0.451 -20.466 1.00 66.62 67 SER A C 1
ATOM 557 O O . SER A 1 67 ? 7.565 0.503 -21.221 1.00 66.62 67 SER A O 1
ATOM 559 N N . MET A 1 68 ? 7.289 -1.687 -20.700 1.00 68.75 68 MET A N 1
ATOM 560 C CA . MET A 1 68 ? 6.633 -2.136 -21.935 1.00 68.75 68 MET A CA 1
ATOM 561 C C . MET A 1 68 ? 5.141 -1.809 -21.985 1.00 68.75 68 MET A C 1
ATOM 563 O O . MET A 1 68 ? 4.692 -1.143 -22.907 1.00 68.75 68 MET A O 1
ATOM 567 N N . CYS A 1 69 ? 4.367 -2.295 -21.015 1.00 70.94 69 CYS A N 1
ATOM 568 C CA . CYS A 1 69 ? 2.904 -2.210 -21.064 1.00 70.94 69 CYS A CA 1
ATOM 569 C C . CYS A 1 69 ? 2.313 -1.196 -20.094 1.00 70.94 69 CYS A C 1
ATOM 571 O O . CYS A 1 69 ? 1.098 -1.072 -20.022 1.00 70.94 69 CYS A O 1
ATOM 573 N N . LYS A 1 70 ? 3.154 -0.514 -19.312 1.00 64.81 70 LYS A N 1
ATOM 574 C CA . LYS A 1 70 ? 2.733 0.431 -18.273 1.00 64.81 70 LYS A CA 1
ATOM 575 C C . LYS A 1 70 ? 1.823 -0.163 -17.184 1.00 64.81 70 LYS A C 1
ATOM 577 O O . LYS A 1 70 ? 1.339 0.577 -16.339 1.00 64.81 70 LYS A O 1
ATOM 582 N N . ASN A 1 71 ? 1.664 -1.489 -17.134 1.00 61.22 71 ASN A N 1
ATOM 583 C CA . ASN A 1 71 ? 1.016 -2.173 -16.016 1.00 61.22 71 ASN A CA 1
ATOM 584 C C . ASN A 1 71 ? 1.954 -2.254 -14.809 1.00 61.22 71 ASN A C 1
ATOM 586 O O . ASN A 1 71 ? 3.179 -2.311 -14.959 1.00 61.22 71 ASN A O 1
ATOM 590 N N . TYR A 1 72 ? 1.378 -2.320 -13.612 1.00 61.12 72 TYR A N 1
ATOM 591 C CA . TYR A 1 72 ? 2.132 -2.535 -12.381 1.00 61.12 72 TYR A CA 1
ATOM 592 C C . TYR A 1 72 ? 2.820 -3.906 -12.406 1.00 61.12 72 TYR A C 1
ATOM 594 O O . TYR A 1 72 ? 2.218 -4.918 -12.773 1.00 61.12 72 TYR A O 1
ATOM 602 N N . GLY A 1 73 ? 4.106 -3.942 -12.057 1.00 56.03 73 GLY A N 1
ATOM 603 C CA . GLY A 1 73 ? 4.917 -5.146 -12.174 1.00 56.03 73 GLY A CA 1
ATOM 604 C C . GLY A 1 73 ? 6.077 -5.171 -11.193 1.00 56.03 73 GLY A C 1
ATOM 605 O O . GLY A 1 73 ? 6.806 -4.194 -11.068 1.00 56.03 73 GLY A O 1
ATOM 606 N N . VAL A 1 74 ? 6.271 -6.304 -10.518 1.00 57.72 74 VAL A N 1
ATOM 607 C CA . VAL A 1 74 ? 7.411 -6.521 -9.619 1.00 57.72 74 VAL A CA 1
ATOM 608 C C . VAL A 1 74 ? 8.410 -7.432 -10.322 1.00 57.72 74 VAL A C 1
ATOM 610 O O . VAL A 1 74 ? 8.077 -8.589 -10.544 1.00 57.72 74 VAL A O 1
ATOM 613 N N . TYR A 1 75 ? 9.601 -6.928 -10.665 1.00 57.12 75 TYR A N 1
ATOM 614 C CA . TYR A 1 75 ? 10.864 -7.685 -10.767 1.00 57.12 75 TYR A CA 1
ATOM 615 C C . TYR A 1 75 ? 12.025 -6.738 -11.118 1.00 57.12 75 TYR A C 1
ATOM 617 O O . TYR A 1 75 ? 11.881 -5.898 -12.006 1.00 57.12 75 TYR A O 1
ATOM 625 N N . VAL A 1 76 ? 13.179 -6.921 -10.464 1.00 54.56 76 VAL A N 1
ATOM 626 C CA . VAL A 1 76 ? 14.448 -6.249 -10.798 1.00 54.56 76 VAL A CA 1
ATOM 627 C C . VAL A 1 76 ? 15.332 -7.223 -11.561 1.00 54.56 76 VAL A C 1
ATOM 629 O O . VAL A 1 76 ? 15.706 -8.271 -11.039 1.00 54.56 76 VAL A O 1
ATOM 632 N N . TYR A 1 77 ? 15.689 -6.859 -12.787 1.00 56.81 77 TYR A N 1
ATOM 633 C CA . TYR A 1 77 ? 16.770 -7.477 -13.548 1.00 56.81 77 TYR A CA 1
ATOM 634 C C . TYR A 1 77 ? 17.716 -6.358 -13.986 1.00 56.81 77 TYR A C 1
ATOM 636 O O . TYR A 1 77 ? 17.258 -5.269 -14.339 1.00 56.81 77 TYR A O 1
ATOM 644 N N . LYS A 1 78 ? 19.024 -6.608 -13.931 1.00 61.75 78 LYS A N 1
ATOM 645 C CA . LYS A 1 78 ? 20.042 -5.664 -14.403 1.00 61.75 78 LYS A CA 1
ATOM 646 C C . LYS A 1 78 ? 20.448 -6.068 -15.814 1.00 61.75 78 LYS A C 1
ATOM 648 O O . LYS A 1 78 ? 20.708 -7.246 -16.061 1.00 61.75 78 LYS A O 1
ATOM 653 N N . ASP A 1 79 ? 20.453 -5.127 -16.751 1.00 60.94 79 ASP A N 1
ATOM 654 C CA . ASP A 1 79 ? 21.060 -5.383 -18.058 1.00 60.94 79 ASP A CA 1
ATOM 655 C C . ASP A 1 79 ? 22.591 -5.519 -17.956 1.00 60.94 79 ASP A C 1
ATOM 657 O O . ASP A 1 79 ? 23.184 -5.377 -16.886 1.00 60.94 79 ASP A O 1
ATOM 661 N N . ALA A 1 80 ? 23.243 -5.803 -19.087 1.00 64.81 80 ALA A N 1
ATOM 662 C CA . ALA A 1 80 ? 24.699 -5.918 -19.169 1.00 64.81 80 ALA A CA 1
ATOM 663 C C . ALA A 1 80 ? 25.437 -4.619 -18.782 1.00 64.81 80 ALA A C 1
ATOM 665 O O . ALA A 1 80 ? 26.627 -4.666 -18.489 1.00 64.81 80 ALA A O 1
ATOM 666 N N . THR A 1 81 ? 24.738 -3.479 -18.769 1.00 69.25 81 THR A N 1
ATOM 667 C CA . THR A 1 81 ? 25.258 -2.171 -18.344 1.00 69.25 81 THR A CA 1
ATOM 668 C C . THR A 1 81 ? 24.962 -1.853 -16.875 1.00 69.25 81 THR A C 1
ATOM 670 O O . THR A 1 81 ? 25.372 -0.811 -16.374 1.00 69.25 81 THR A O 1
ATOM 673 N N . GLY A 1 82 ? 24.287 -2.757 -16.157 1.00 61.88 82 GLY A N 1
ATOM 674 C CA . GLY A 1 82 ? 23.936 -2.599 -14.748 1.00 61.88 82 GLY A CA 1
ATOM 675 C C . GLY A 1 82 ? 22.676 -1.768 -14.493 1.00 61.88 82 GLY A C 1
ATOM 676 O O . GLY A 1 82 ? 22.308 -1.589 -13.328 1.00 61.88 82 GLY A O 1
ATOM 677 N N . GLN A 1 83 ? 21.984 -1.296 -15.534 1.00 50.84 83 GLN A N 1
ATOM 678 C CA . GLN A 1 83 ? 20.790 -0.475 -15.380 1.00 50.84 83 GLN A CA 1
ATOM 679 C C . GLN A 1 83 ? 19.579 -1.353 -15.046 1.00 50.84 83 GLN A C 1
ATOM 681 O O . GLN A 1 83 ? 19.266 -2.333 -15.728 1.00 50.84 83 GLN A O 1
ATOM 686 N N . ALA A 1 84 ? 18.911 -1.016 -13.942 1.00 58.28 84 ALA A N 1
ATOM 687 C CA . ALA A 1 84 ? 17.712 -1.708 -13.494 1.00 58.28 84 ALA A CA 1
ATOM 688 C C . ALA A 1 84 ? 16.495 -1.240 -14.297 1.00 58.28 84 ALA A C 1
ATOM 690 O O . ALA A 1 84 ? 16.279 -0.042 -14.486 1.00 58.28 84 ALA A O 1
ATOM 691 N N . TYR A 1 85 ? 15.665 -2.187 -14.724 1.00 60.59 85 TYR A N 1
ATOM 692 C CA . TYR A 1 85 ? 14.367 -1.890 -15.319 1.00 60.59 85 TYR A CA 1
ATOM 693 C C . TYR A 1 85 ? 13.291 -2.828 -14.786 1.00 60.59 85 TYR A C 1
ATOM 695 O O . TYR A 1 85 ? 13.554 -3.956 -14.370 1.00 60.59 85 TYR A O 1
ATOM 703 N N . TRP A 1 86 ? 12.055 -2.342 -14.843 1.00 65.38 86 TRP A N 1
ATOM 704 C CA . TRP A 1 86 ? 10.904 -2.960 -14.203 1.00 65.38 86 TRP A CA 1
ATOM 705 C C . TRP A 1 86 ? 9.957 -3.525 -15.249 1.00 65.38 86 TRP A C 1
ATOM 707 O O . TRP A 1 86 ? 9.598 -2.841 -16.215 1.00 65.38 86 TRP A O 1
ATOM 717 N N . ARG A 1 87 ? 9.553 -4.788 -15.089 1.00 63.38 87 ARG A N 1
ATOM 718 C CA . ARG A 1 87 ? 8.582 -5.447 -15.974 1.00 63.38 87 ARG A CA 1
ATOM 719 C C . ARG A 1 87 ? 7.521 -6.193 -15.174 1.00 63.38 87 ARG A C 1
ATOM 721 O O . ARG A 1 87 ? 7.790 -6.664 -14.076 1.00 63.38 87 ARG A O 1
ATOM 728 N N . CYS A 1 88 ? 6.309 -6.280 -15.725 1.00 67.88 88 CYS A N 1
ATOM 729 C CA . CYS A 1 88 ? 5.236 -7.084 -15.142 1.00 67.88 88 CYS A CA 1
ATOM 730 C C . CYS A 1 88 ? 5.448 -8.579 -15.402 1.00 67.88 88 CYS A C 1
ATOM 732 O O . CYS A 1 88 ? 6.305 -8.967 -16.198 1.00 67.88 88 CYS A O 1
ATOM 734 N N . VAL A 1 89 ? 4.644 -9.407 -14.732 1.00 61.59 89 VAL A N 1
ATOM 735 C CA . VAL A 1 89 ? 4.698 -10.876 -14.813 1.00 61.59 89 VAL A CA 1
ATOM 736 C C . VAL A 1 89 ? 4.550 -11.367 -16.258 1.00 61.59 89 VAL A C 1
ATOM 738 O O . VAL A 1 89 ? 5.310 -12.235 -16.681 1.00 61.59 89 VAL A O 1
ATOM 741 N N . ASP A 1 90 ? 3.673 -10.740 -17.046 1.00 65.62 90 ASP A N 1
ATOM 742 C CA . ASP A 1 90 ? 3.446 -11.090 -18.459 1.00 65.62 90 ASP A CA 1
ATOM 743 C C . ASP A 1 90 ? 4.637 -10.743 -19.364 1.00 65.62 90 ASP A C 1
ATOM 745 O O . ASP A 1 90 ? 4.855 -11.365 -20.401 1.00 65.62 90 ASP A O 1
ATOM 749 N N . HIS A 1 91 ? 5.442 -9.758 -18.956 1.00 68.44 91 HIS A N 1
ATOM 750 C CA . HIS A 1 91 ? 6.619 -9.285 -19.686 1.00 68.44 91 HIS A CA 1
ATOM 751 C C . HIS A 1 91 ? 7.936 -9.705 -19.021 1.00 68.44 91 HIS A C 1
ATOM 753 O O . HIS A 1 91 ? 8.990 -9.127 -19.319 1.00 68.44 91 HIS A O 1
ATOM 759 N N . LYS A 1 92 ? 7.899 -10.712 -18.136 1.00 63.81 92 LYS A N 1
ATOM 760 C CA . LYS A 1 92 ? 9.100 -11.337 -17.577 1.00 63.81 92 LYS A CA 1
ATOM 761 C C . LYS A 1 92 ? 9.910 -11.959 -18.715 1.00 63.81 92 LYS A C 1
ATOM 763 O O . LYS A 1 92 ? 9.380 -12.694 -19.547 1.00 63.81 92 LYS A O 1
ATOM 768 N N . LEU A 1 93 ? 11.214 -11.681 -18.750 1.00 58.31 93 LEU A N 1
ATOM 769 C CA . LEU A 1 93 ? 12.125 -12.361 -19.668 1.00 58.31 93 LEU A CA 1
ATOM 770 C C . LEU A 1 93 ? 12.074 -13.863 -19.374 1.00 58.31 93 LEU A C 1
ATOM 772 O O . LEU A 1 93 ? 12.441 -14.304 -18.284 1.00 58.31 93 LEU A O 1
ATOM 776 N N . LYS A 1 94 ? 11.599 -14.653 -20.341 1.00 56.59 94 LYS A N 1
ATOM 777 C CA . LYS A 1 94 ? 11.700 -16.111 -20.268 1.00 56.59 94 LYS A CA 1
ATOM 778 C C . LYS A 1 94 ? 13.186 -16.452 -20.295 1.00 56.59 94 LYS A C 1
ATOM 780 O O . LYS A 1 94 ? 13.882 -16.064 -21.234 1.00 56.59 94 LYS A O 1
ATOM 785 N N . HIS A 1 95 ? 13.674 -17.123 -19.254 1.00 45.28 95 HIS A N 1
ATOM 786 C CA . HIS A 1 95 ? 15.047 -17.614 -19.223 1.00 45.28 95 HIS A CA 1
ATOM 787 C C . HIS A 1 95 ? 15.244 -18.461 -20.480 1.00 45.28 95 HIS A C 1
ATOM 789 O O . HIS A 1 95 ? 14.477 -19.398 -20.711 1.00 45.28 95 HIS A O 1
ATOM 795 N N . LYS A 1 96 ? 16.208 -18.105 -21.337 1.00 48.50 96 LYS A N 1
ATOM 796 C CA . LYS A 1 96 ? 16.546 -18.977 -22.460 1.00 48.50 96 LYS A CA 1
ATOM 797 C C . LYS A 1 96 ? 17.061 -20.270 -21.843 1.00 48.50 96 LYS A C 1
ATOM 799 O O . LYS A 1 96 ? 18.114 -20.266 -21.211 1.00 48.50 96 LYS A O 1
ATOM 804 N N . THR A 1 97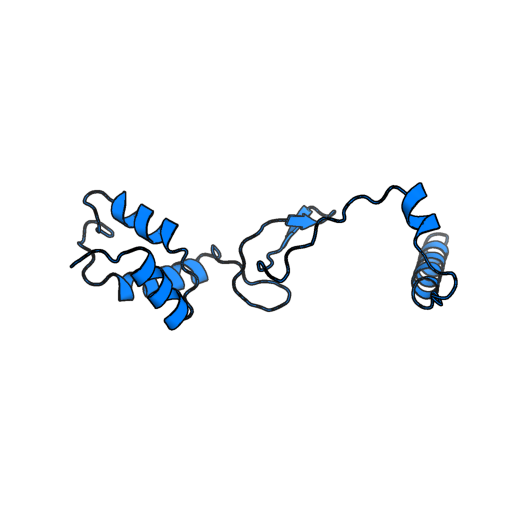 ? 16.309 -21.355 -21.994 1.00 46.31 97 THR A N 1
ATOM 805 C CA . THR A 1 97 ? 16.857 -22.700 -21.837 1.00 46.31 97 THR A CA 1
ATOM 806 C C . THR A 1 97 ? 18.071 -22.764 -22.747 1.00 46.31 97 THR A C 1
ATOM 808 O O . THR A 1 97 ? 17.954 -22.510 -23.949 1.00 46.31 97 THR A O 1
ATOM 811 N N . PHE A 1 98 ? 19.246 -22.977 -22.163 1.00 44.56 98 PHE A N 1
ATOM 812 C CA . PHE A 1 98 ? 20.488 -23.069 -22.911 1.00 44.56 98 PHE A CA 1
ATOM 813 C C . PHE A 1 98 ? 20.421 -24.344 -23.751 1.00 44.56 98 PHE A C 1
ATOM 815 O O . PHE A 1 98 ? 20.714 -25.437 -23.280 1.00 44.56 98 PHE A O 1
ATOM 822 N N . VAL A 1 99 ? 19.940 -24.215 -24.984 1.00 47.59 99 VAL A N 1
ATOM 823 C CA . VAL A 1 99 ? 20.051 -25.270 -25.984 1.00 47.59 99 VAL A CA 1
ATOM 824 C C . VAL A 1 99 ? 21.520 -25.281 -26.380 1.00 47.59 99 VAL A C 1
ATOM 826 O O . VAL A 1 99 ? 22.028 -24.267 -26.865 1.00 47.59 99 VAL A O 1
ATOM 829 N N . SER A 1 100 ? 22.222 -26.386 -26.112 1.00 52.25 100 SER A N 1
ATOM 830 C CA . SER A 1 100 ? 23.613 -26.531 -26.541 1.00 52.25 100 SER A CA 1
ATOM 831 C C . SER A 1 100 ? 23.706 -26.272 -28.046 1.00 52.25 100 SER A C 1
ATOM 833 O O . SER A 1 100 ? 22.785 -26.586 -28.807 1.00 52.25 100 SER A O 1
ATOM 835 N N . LYS A 1 101 ? 24.819 -25.679 -28.485 1.00 53.47 101 LYS A N 1
ATOM 836 C CA . LYS A 1 101 ? 25.056 -25.312 -29.891 1.00 53.47 101 LYS A CA 1
ATOM 837 C C . LYS A 1 101 ? 24.816 -26.502 -30.838 1.00 53.47 101 LYS A C 1
ATOM 839 O O . LYS A 1 101 ? 24.213 -26.350 -31.891 1.00 53.47 101 LYS A O 1
ATOM 844 N N . GLU A 1 102 ? 25.172 -27.696 -30.373 1.00 52.41 102 GLU A N 1
ATOM 845 C CA . GLU A 1 102 ? 25.010 -28.986 -31.055 1.00 52.41 102 GLU A CA 1
ATOM 846 C C . GLU A 1 102 ? 23.544 -29.393 -31.279 1.00 52.41 102 GLU A C 1
ATOM 848 O O . GLU A 1 102 ? 23.230 -30.094 -32.242 1.00 52.41 102 GLU A O 1
ATOM 853 N N . THR A 1 103 ? 22.631 -28.954 -30.409 1.00 54.25 103 THR A N 1
ATOM 854 C CA . THR A 1 103 ? 21.196 -29.266 -30.509 1.00 54.25 103 THR A CA 1
ATOM 855 C C . THR A 1 103 ? 20.453 -28.227 -31.357 1.00 54.25 103 THR A C 1
ATOM 857 O O . THR A 1 103 ? 19.465 -28.552 -32.013 1.00 54.25 103 THR A O 1
ATOM 860 N N . ALA A 1 104 ? 20.944 -26.982 -31.396 1.00 49.31 104 ALA A N 1
ATOM 861 C CA . ALA A 1 104 ? 20.349 -25.899 -32.179 1.00 49.31 104 ALA A CA 1
ATOM 862 C C . ALA A 1 104 ? 20.506 -26.104 -33.699 1.00 49.31 104 ALA A C 1
ATOM 864 O O . ALA A 1 104 ? 19.555 -25.865 -34.444 1.00 49.31 104 ALA A O 1
ATOM 865 N N . ASP A 1 105 ? 21.657 -26.616 -34.147 1.00 50.41 105 ASP A N 1
ATOM 866 C CA . ASP A 1 105 ? 21.924 -26.867 -35.572 1.00 50.41 105 ASP A CA 1
ATOM 867 C C . ASP A 1 105 ? 21.118 -28.051 -36.137 1.00 50.41 105 ASP A C 1
ATOM 869 O O . ASP A 1 105 ? 20.819 -28.090 -37.330 1.00 50.41 105 ASP A O 1
ATOM 873 N N . LYS A 1 106 ? 20.688 -28.992 -35.285 1.00 53.88 106 LYS A N 1
ATOM 874 C CA . LYS A 1 106 ? 19.817 -30.113 -35.685 1.00 53.88 106 LYS A CA 1
ATOM 875 C C . LYS A 1 106 ? 18.332 -29.737 -35.765 1.00 53.88 106 LYS A C 1
ATOM 877 O O . LYS A 1 106 ? 17.567 -30.456 -36.402 1.00 53.88 106 LYS A O 1
ATOM 882 N N . ALA A 1 107 ? 17.915 -28.640 -35.127 1.00 4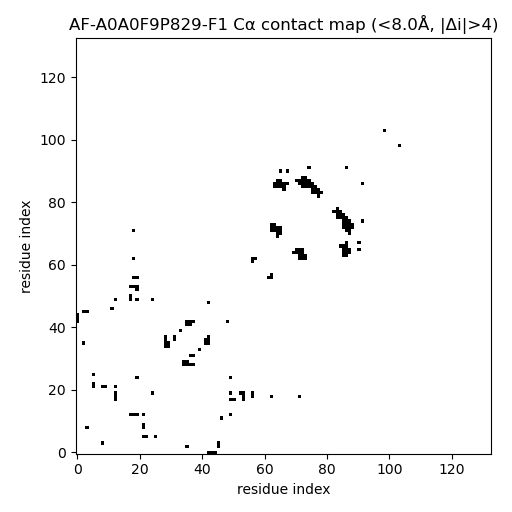8.91 107 ALA A N 1
ATOM 883 C CA . ALA A 1 107 ? 16.503 -28.290 -34.940 1.00 48.91 107 ALA A CA 1
ATOM 884 C C . ALA A 1 107 ? 15.955 -27.250 -35.937 1.00 48.91 107 ALA A C 1
ATOM 886 O O . ALA A 1 107 ? 14.761 -26.950 -35.907 1.00 48.91 107 ALA A O 1
ATOM 887 N N . LEU A 1 108 ? 16.785 -26.681 -36.816 1.00 43.62 108 LEU A N 1
ATOM 888 C CA . LEU A 1 108 ? 16.337 -25.671 -37.777 1.00 43.62 108 LEU A CA 1
ATOM 889 C C . LEU A 1 108 ? 16.013 -26.300 -39.144 1.00 43.62 108 LEU A C 1
ATOM 891 O O . LEU A 1 108 ? 16.923 -26.756 -39.839 1.00 43.62 108 LEU A O 1
ATOM 895 N N . PRO A 1 109 ? 14.741 -26.300 -39.592 1.00 49.19 109 PRO A N 1
ATOM 896 C CA . PRO A 1 109 ? 14.424 -26.652 -40.970 1.00 49.19 109 PRO A CA 1
ATOM 897 C C . PRO A 1 109 ? 15.082 -25.647 -41.928 1.00 49.19 109 PRO A C 1
ATOM 899 O O . PRO A 1 109 ? 15.022 -24.433 -41.719 1.00 49.19 109 PRO A O 1
ATOM 902 N N . LYS A 1 110 ? 15.684 -26.162 -43.011 1.00 51.25 110 LYS A N 1
ATOM 903 C CA . LYS A 1 110 ? 16.465 -25.429 -44.037 1.00 51.25 110 LYS A CA 1
ATOM 904 C C . LYS A 1 110 ? 15.701 -24.308 -44.777 1.00 51.25 110 LYS A C 1
ATOM 906 O O . LYS A 1 110 ? 16.231 -23.723 -45.715 1.00 51.25 110 LYS A O 1
ATOM 911 N N . THR A 1 111 ? 14.460 -24.009 -44.403 1.00 46.91 111 THR A N 1
ATOM 912 C CA . THR A 1 111 ? 13.540 -23.123 -45.132 1.00 46.91 111 THR A CA 1
ATOM 913 C C . THR A 1 111 ? 13.385 -21.729 -44.522 1.00 46.91 111 THR A C 1
ATOM 915 O O . THR A 1 111 ? 12.746 -20.869 -45.132 1.00 46.91 111 THR A O 1
ATOM 918 N N . ILE A 1 112 ? 13.987 -21.440 -43.363 1.00 43.25 112 ILE A N 1
ATOM 919 C CA . ILE A 1 112 ? 13.910 -20.096 -42.772 1.00 43.25 112 ILE A CA 1
ATOM 920 C C . ILE A 1 112 ? 14.878 -19.160 -43.509 1.00 43.25 112 ILE A C 1
ATOM 922 O O . ILE A 1 112 ? 16.066 -19.081 -43.195 1.00 43.25 112 ILE A O 1
ATOM 926 N N . LYS A 1 113 ? 14.361 -18.415 -44.494 1.00 49.84 113 LYS A N 1
ATOM 927 C CA . LYS A 1 113 ? 15.089 -17.314 -45.144 1.00 49.84 113 LYS A CA 1
ATOM 928 C C . LYS A 1 113 ? 15.445 -16.248 -44.097 1.00 49.84 113 LYS A C 1
ATOM 930 O O . LYS A 1 113 ? 14.604 -15.464 -43.656 1.00 49.84 113 LYS A O 1
ATOM 935 N N . LEU A 1 114 ? 16.716 -16.220 -43.704 1.00 47.09 114 LEU A N 1
ATOM 936 C CA . LEU A 1 114 ? 17.322 -15.304 -42.732 1.00 47.09 114 LEU A CA 1
ATOM 937 C C . LEU A 1 114 ? 17.431 -13.868 -43.277 1.00 47.09 114 LEU A C 1
ATOM 939 O O . LEU A 1 114 ? 18.519 -13.344 -43.496 1.00 47.09 114 LEU A O 1
ATOM 943 N N . HIS A 1 115 ? 16.305 -13.179 -43.467 1.00 44.94 115 HIS A N 1
ATOM 944 C CA . HIS A 1 115 ? 16.336 -11.797 -43.963 1.00 44.94 115 HIS A CA 1
ATOM 945 C C . HIS A 1 115 ? 16.775 -10.771 -42.894 1.00 44.94 115 HIS A C 1
ATOM 947 O O . HIS A 1 115 ? 17.219 -9.674 -43.225 1.00 44.94 115 HIS A O 1
ATOM 953 N N . LYS A 1 116 ? 16.708 -11.126 -41.599 1.00 47.09 116 LYS A N 1
ATOM 954 C CA . LYS A 1 116 ? 17.058 -10.230 -40.476 1.00 47.09 116 LYS A CA 1
ATOM 955 C C . LYS A 1 116 ? 18.526 -10.283 -40.035 1.00 47.09 116 LYS A C 1
ATOM 957 O O . LYS A 1 116 ? 18.999 -9.313 -39.454 1.00 47.09 116 LYS A O 1
ATOM 962 N N . VAL A 1 117 ? 19.257 -11.364 -40.322 1.00 45.41 117 VAL A N 1
ATOM 963 C CA . VAL A 1 117 ? 20.676 -11.488 -39.923 1.00 45.41 117 VAL A CA 1
ATOM 964 C C . VAL A 1 117 ? 21.592 -10.647 -40.814 1.00 45.41 117 VAL A C 1
ATOM 966 O O . VAL A 1 117 ? 22.584 -10.106 -40.332 1.00 45.41 117 VAL A O 1
ATOM 969 N N . ASN A 1 118 ? 21.210 -10.425 -42.075 1.00 48.38 118 ASN A N 1
ATOM 970 C CA . ASN A 1 118 ? 22.040 -9.672 -43.014 1.00 48.38 118 ASN A CA 1
ATOM 971 C C . ASN A 1 118 ? 22.178 -8.181 -42.630 1.00 48.38 118 ASN A C 1
ATOM 973 O O . ASN A 1 118 ? 23.274 -7.631 -42.670 1.00 48.38 118 ASN A O 1
ATOM 977 N N . LYS A 1 119 ? 21.104 -7.554 -42.120 1.00 47.91 119 LYS A N 1
ATOM 978 C CA . LYS A 1 119 ? 21.117 -6.132 -41.715 1.00 47.91 119 LYS A CA 1
ATOM 979 C C . LYS A 1 119 ? 22.021 -5.840 -40.509 1.00 47.91 119 LYS A C 1
ATOM 981 O O . LYS A 1 119 ? 22.621 -4.771 -40.443 1.00 47.91 119 LYS A O 1
ATOM 986 N N . ASN A 1 120 ? 22.143 -6.776 -39.563 1.00 52.28 120 ASN A N 1
ATOM 987 C CA . ASN A 1 120 ? 23.028 -6.600 -38.404 1.00 52.28 120 ASN A CA 1
ATOM 988 C C . ASN A 1 120 ? 24.505 -6.742 -38.785 1.00 52.28 120 ASN A C 1
ATOM 990 O O . ASN A 1 120 ? 25.342 -6.002 -38.273 1.00 52.28 120 ASN A O 1
ATOM 994 N N . ASN A 1 121 ? 24.824 -7.649 -39.709 1.00 55.94 121 ASN A N 1
ATOM 995 C CA . ASN A 1 121 ? 26.193 -7.826 -40.185 1.00 55.94 121 ASN A CA 1
ATOM 996 C C . ASN A 1 121 ? 26.673 -6.608 -40.980 1.00 55.94 121 ASN A C 1
ATOM 998 O O . ASN A 1 121 ? 27.806 -6.170 -40.807 1.00 55.94 121 ASN A O 1
ATOM 1002 N N . GLU A 1 122 ? 25.800 -6.024 -41.798 1.00 55.12 122 GLU A N 1
ATOM 1003 C CA . GLU A 1 122 ? 26.112 -4.830 -42.582 1.00 55.12 122 GLU A CA 1
ATOM 1004 C C . GLU A 1 122 ? 26.321 -3.593 -41.702 1.00 55.12 122 GLU A C 1
ATOM 1006 O O . GLU A 1 122 ? 27.323 -2.892 -41.847 1.00 55.12 122 GLU A O 1
ATOM 1011 N N . ARG A 1 123 ? 25.465 -3.400 -40.691 1.00 53.75 123 ARG A N 1
ATOM 1012 C CA . ARG A 1 123 ? 25.642 -2.347 -39.681 1.00 53.75 123 ARG A CA 1
ATOM 1013 C C . ARG A 1 123 ? 26.961 -2.496 -38.910 1.00 53.75 123 ARG A C 1
ATOM 1015 O O . ARG A 1 123 ? 27.635 -1.502 -38.656 1.00 53.75 123 ARG A O 1
ATOM 1022 N N . ASN A 1 124 ? 27.349 -3.723 -38.557 1.00 63.31 124 ASN A N 1
ATOM 1023 C CA . ASN A 1 124 ? 28.610 -3.988 -37.856 1.00 63.31 124 ASN A CA 1
ATOM 1024 C C . ASN A 1 124 ? 29.838 -3.745 -38.748 1.00 63.31 124 ASN A C 1
ATOM 1026 O O . ASN A 1 124 ? 30.837 -3.214 -38.269 1.00 63.31 124 ASN A O 1
ATOM 1030 N N . ARG A 1 125 ? 29.761 -4.065 -40.047 1.00 67.50 125 ARG A N 1
ATOM 1031 C CA . ARG A 1 125 ? 30.819 -3.731 -41.018 1.00 67.50 125 ARG A CA 1
ATOM 1032 C C . ARG A 1 125 ? 30.989 -2.221 -41.176 1.00 67.50 125 ARG A C 1
ATOM 1034 O O . ARG A 1 125 ? 32.115 -1.741 -41.151 1.00 67.50 125 ARG A O 1
ATOM 1041 N N . GLN A 1 126 ? 29.886 -1.476 -41.267 1.00 64.88 126 GLN A N 1
ATOM 1042 C CA . GLN A 1 126 ? 29.912 -0.010 -41.341 1.00 64.88 126 GLN A CA 1
ATOM 1043 C C . GLN A 1 126 ? 30.521 0.618 -40.079 1.00 64.88 126 GLN A C 1
ATOM 1045 O O . GLN A 1 126 ? 31.343 1.524 -40.175 1.00 64.88 126 GLN A O 1
ATOM 1050 N N . LEU A 1 127 ? 30.167 0.102 -38.897 1.00 58.12 127 LEU A N 1
ATOM 1051 C CA . LEU A 1 127 ? 30.722 0.556 -37.618 1.00 58.12 127 LEU A CA 1
ATOM 1052 C C . LEU A 1 127 ? 32.221 0.276 -37.473 1.00 58.12 127 LEU A C 1
ATOM 1054 O O . LEU A 1 127 ? 32.917 1.081 -36.863 1.00 58.12 127 LEU A O 1
ATOM 1058 N N . ASN A 1 128 ? 32.719 -0.836 -38.014 1.00 67.62 128 ASN A N 1
ATOM 1059 C CA . ASN A 1 128 ? 34.148 -1.147 -37.971 1.00 67.62 128 ASN A CA 1
ATOM 1060 C C . ASN A 1 128 ? 34.944 -0.313 -38.984 1.00 67.62 128 ASN A C 1
ATOM 1062 O O . ASN A 1 128 ? 35.977 0.233 -38.620 1.00 67.62 128 ASN A O 1
ATOM 1066 N N . ALA A 1 129 ? 34.419 -0.098 -40.194 1.00 67.19 129 ALA A N 1
ATOM 1067 C CA . ALA A 1 129 ? 35.055 0.767 -41.194 1.00 67.19 129 ALA A CA 1
ATOM 1068 C C . ALA A 1 129 ? 35.158 2.244 -40.753 1.00 67.19 129 ALA A C 1
ATOM 1070 O O . ALA A 1 129 ? 36.035 2.970 -41.210 1.00 67.19 129 ALA A O 1
ATOM 1071 N N . LEU A 1 130 ? 34.270 2.695 -39.859 1.00 59.66 130 LEU A N 1
ATOM 1072 C CA . LEU A 1 130 ? 34.317 4.027 -39.242 1.00 59.66 130 LEU A CA 1
ATOM 1073 C C . LEU A 1 130 ? 35.340 4.147 -38.104 1.00 59.66 130 LEU A C 1
ATOM 1075 O O . LEU A 1 130 ? 35.670 5.263 -37.725 1.00 59.66 130 LEU A O 1
ATOM 1079 N N . LYS A 1 131 ? 35.809 3.028 -37.539 1.00 57.38 131 LYS A N 1
ATOM 1080 C CA . LYS A 1 131 ? 36.811 3.003 -36.458 1.00 57.38 131 LYS A CA 1
ATOM 1081 C C . LYS A 1 131 ? 38.249 2.892 -36.966 1.00 57.38 131 LYS A C 1
ATOM 1083 O O . LYS A 1 131 ? 39.171 3.070 -36.182 1.00 57.38 131 LYS A O 1
ATOM 1088 N N . GLU A 1 132 ? 38.423 2.559 -38.242 1.00 54.53 132 GLU A N 1
ATOM 1089 C CA . GLU A 1 132 ? 39.725 2.394 -38.905 1.00 54.53 132 GLU A CA 1
ATOM 1090 C C . GLU A 1 132 ? 40.126 3.625 -39.748 1.00 54.53 132 GLU A C 1
ATOM 1092 O O . GLU A 1 132 ? 41.094 3.566 -40.503 1.00 54.53 132 GLU A O 1
ATOM 1097 N N . LYS A 1 133 ? 39.392 4.738 -39.619 1.00 49.28 133 LYS A N 1
ATOM 1098 C CA . LYS A 1 133 ? 39.764 6.074 -40.111 1.00 49.28 133 LYS A CA 1
ATOM 1099 C C . LYS A 1 133 ? 40.101 6.979 -38.936 1.00 49.28 133 LYS A C 1
ATOM 1101 O O . LYS A 1 133 ? 40.996 7.828 -39.121 1.00 49.28 133 LYS A O 1
#

Mean predicted aligned error: 16.95 Å

Radius of gyration: 24.59 Å; Cα contacts (8 Å, |Δi|>4): 104; chains: 1; bounding box: 53×39×64 Å

Secondary structure (DSSP, 8-state):
-PPPPHHHHHHHHHHTT----HHHHHHHHHSSSSTTEETTEE-S-HHHHHHHHHHHHHHTS-SPBPTTT--B---EEE-TT--EEE--GGG---------HHHHTTS--TT---HHHHHHHHHHHHHHHTT--